Protein AF-A0A348ZXX3-F1 (afdb_monomer_lite)

Structure (mmCIF, N/CA/C/O backbone):
data_AF-A0A348ZXX3-F1
#
_entry.id   AF-A0A348ZXX3-F1
#
loop_
_atom_site.group_PDB
_atom_site.id
_atom_site.type_symbol
_atom_site.label_atom_id
_atom_site.label_alt_id
_atom_site.label_comp_id
_atom_site.label_asym_id
_atom_site.label_entity_id
_atom_site.label_seq_id
_atom_site.pdbx_PDB_ins_code
_atom_site.Cartn_x
_atom_site.Cartn_y
_atom_site.Cartn_z
_atom_site.occupancy
_atom_site.B_iso_or_equiv
_atom_site.auth_seq_id
_atom_site.auth_comp_id
_atom_site.auth_asym_id
_atom_site.auth_atom_id
_atom_site.pdbx_PDB_model_num
ATOM 1 N N . MET A 1 1 ? 4.780 28.304 -23.945 1.00 44.88 1 MET A N 1
ATOM 2 C CA . MET A 1 1 ? 4.727 28.222 -22.464 1.00 44.88 1 MET A CA 1
ATOM 3 C C . MET A 1 1 ? 3.662 27.221 -21.950 1.00 44.88 1 MET A C 1
ATOM 5 O O . MET A 1 1 ? 2.739 27.628 -21.267 1.00 44.88 1 MET A O 1
ATOM 9 N N . GLY A 1 2 ? 3.747 25.909 -22.237 1.00 49.00 2 GLY A N 1
ATOM 10 C CA . GLY A 1 2 ? 2.700 24.938 -21.811 1.00 49.00 2 GLY A CA 1
ATOM 11 C C . GLY A 1 2 ? 3.176 23.659 -21.104 1.00 49.00 2 GLY A C 1
ATOM 12 O O . GLY A 1 2 ? 2.365 22.927 -20.546 1.00 49.00 2 GLY A O 1
ATOM 13 N N . ARG A 1 3 ? 4.484 23.363 -21.110 1.00 46.09 3 ARG A N 1
ATOM 14 C CA . ARG A 1 3 ? 5.023 22.083 -20.603 1.00 46.09 3 ARG A CA 1
ATOM 15 C C . ARG A 1 3 ? 5.391 22.108 -19.113 1.00 46.09 3 ARG A C 1
ATOM 17 O O . ARG A 1 3 ? 5.261 21.090 -18.445 1.00 46.09 3 ARG A O 1
ATOM 24 N N . VAL A 1 4 ? 5.766 23.270 -18.574 1.00 53.00 4 VAL A N 1
ATOM 25 C CA . VAL A 1 4 ? 6.279 23.404 -17.194 1.00 53.00 4 VAL A CA 1
ATOM 26 C C . VAL A 1 4 ? 5.177 23.225 -16.137 1.00 53.00 4 VAL A C 1
ATOM 28 O O . VAL A 1 4 ? 5.379 22.524 -15.152 1.00 53.00 4 VAL A O 1
ATOM 31 N N . ILE A 1 5 ? 3.978 23.775 -16.373 1.00 54.66 5 ILE A N 1
ATOM 32 C CA . ILE A 1 5 ? 2.842 23.705 -15.428 1.00 54.66 5 ILE A CA 1
ATOM 33 C C . ILE A 1 5 ? 2.300 22.270 -15.294 1.00 54.66 5 ILE A C 1
ATOM 35 O O . ILE A 1 5 ? 1.843 21.857 -14.229 1.00 54.66 5 ILE A O 1
ATOM 39 N N . ARG A 1 6 ? 2.354 21.484 -16.377 1.00 56.22 6 ARG A N 1
ATOM 40 C CA . ARG A 1 6 ? 1.934 20.075 -16.363 1.00 56.22 6 ARG A CA 1
ATOM 41 C C . ARG A 1 6 ? 2.920 19.202 -15.585 1.00 56.22 6 ARG A C 1
ATOM 43 O O . ARG A 1 6 ? 2.484 18.360 -14.806 1.00 56.22 6 ARG A O 1
ATOM 50 N N . TYR A 1 7 ? 4.221 19.436 -15.764 1.00 56.22 7 TYR A N 1
ATOM 51 C CA . TYR A 1 7 ? 5.276 18.672 -15.098 1.00 56.22 7 TYR A CA 1
ATOM 52 C C . TYR A 1 7 ? 5.239 18.858 -13.574 1.00 56.22 7 TYR A C 1
ATOM 54 O O . TYR A 1 7 ? 5.254 17.882 -12.832 1.00 56.22 7 TYR A O 1
ATOM 62 N N . SER A 1 8 ? 5.075 20.095 -13.093 1.00 60.94 8 SER A N 1
ATOM 63 C CA . SER A 1 8 ? 5.006 20.381 -11.653 1.00 60.94 8 SER A CA 1
ATOM 64 C C . SER A 1 8 ? 3.773 19.782 -10.963 1.00 60.94 8 SER A C 1
ATOM 66 O O . SER A 1 8 ? 3.865 19.334 -9.820 1.00 60.94 8 SER A O 1
ATOM 68 N N . ARG A 1 9 ? 2.622 19.717 -11.650 1.00 59.69 9 ARG A N 1
ATOM 69 C CA . ARG A 1 9 ? 1.415 19.045 -11.133 1.00 59.69 9 ARG A CA 1
ATOM 70 C C . ARG A 1 9 ? 1.577 17.530 -11.022 1.00 59.69 9 ARG A C 1
ATOM 72 O O . ARG A 1 9 ? 1.103 16.963 -10.043 1.00 59.69 9 ARG A O 1
ATOM 79 N N . LEU A 1 10 ? 2.214 16.887 -12.003 1.00 61.19 10 LEU A N 1
ATOM 80 C CA . LEU A 1 10 ? 2.459 15.441 -11.969 1.00 61.19 10 LEU A CA 1
ATOM 81 C C . LEU A 1 10 ? 3.397 15.076 -10.821 1.00 61.19 10 LEU A C 1
ATOM 83 O O . LEU A 1 10 ? 3.058 14.216 -10.021 1.00 61.19 10 LEU A O 1
ATOM 87 N N . VAL A 1 11 ? 4.492 15.820 -10.669 1.00 61.22 11 VAL A N 1
ATOM 88 C CA . VAL A 1 11 ? 5.448 15.641 -9.572 1.00 61.22 11 VAL A CA 1
ATOM 89 C C . VAL A 1 11 ? 4.767 15.797 -8.205 1.00 61.22 11 VAL A C 1
ATOM 91 O O . VAL A 1 11 ? 4.916 14.939 -7.344 1.00 61.22 11 VAL A O 1
ATOM 94 N N . ARG A 1 12 ? 3.935 16.832 -8.006 1.00 62.50 12 ARG A N 1
ATOM 95 C CA . ARG A 1 12 ? 3.158 16.989 -6.758 1.00 62.50 12 ARG A CA 1
ATOM 96 C C . ARG A 1 12 ? 2.210 15.822 -6.485 1.00 62.50 12 ARG A C 1
ATOM 98 O O . ARG A 1 12 ? 2.056 15.438 -5.332 1.00 62.50 12 ARG A O 1
ATOM 105 N N . LYS A 1 13 ? 1.587 15.272 -7.529 1.00 66.25 13 LYS A N 1
ATOM 106 C CA . LYS A 1 13 ? 0.691 14.119 -7.409 1.00 66.25 13 LYS A CA 1
ATOM 107 C C . LYS A 1 13 ? 1.459 12.834 -7.088 1.00 66.25 13 LYS A C 1
ATOM 109 O O . LYS A 1 13 ? 0.964 12.010 -6.336 1.00 66.25 13 LYS A O 1
ATOM 114 N N . GLU A 1 14 ? 2.666 12.659 -7.618 1.00 67.38 14 GLU A N 1
ATOM 115 C CA . GLU A 1 14 ? 3.531 11.530 -7.251 1.00 67.38 14 GLU A CA 1
ATOM 116 C C . GLU A 1 14 ? 3.946 11.612 -5.778 1.00 67.38 14 GLU A C 1
ATOM 118 O O . GLU A 1 14 ? 3.813 10.629 -5.053 1.00 67.38 14 GLU A O 1
ATOM 123 N N . TYR A 1 15 ? 4.339 12.799 -5.304 1.00 70.88 15 TYR A N 1
ATOM 124 C CA . TYR A 1 15 ? 4.676 13.010 -3.893 1.00 70.88 15 TYR A CA 1
ATOM 125 C C . TYR A 1 15 ? 3.494 12.788 -2.945 1.00 70.88 15 TYR A C 1
ATOM 127 O O . TYR A 1 15 ? 3.686 12.231 -1.869 1.00 70.88 15 TYR A O 1
ATOM 135 N N . SER A 1 16 ? 2.270 13.170 -3.328 1.00 77.62 16 SER A N 1
ATOM 136 C CA . SER A 1 16 ? 1.093 12.924 -2.483 1.00 77.62 16 SER A CA 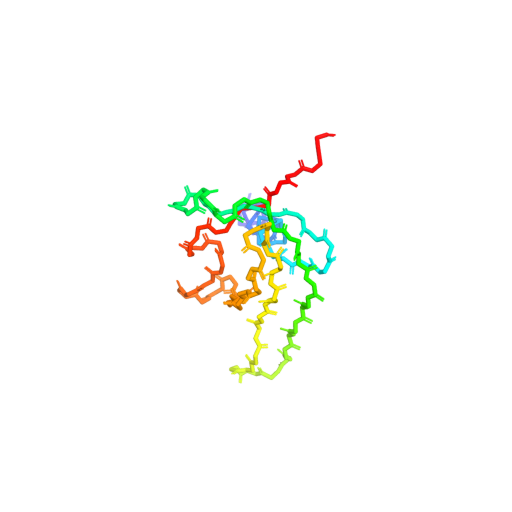1
ATOM 137 C C . SER A 1 16 ? 0.723 11.438 -2.401 1.00 77.62 16 SER A C 1
ATOM 139 O O . SER A 1 16 ? 0.102 11.011 -1.433 1.00 77.62 16 SER A O 1
ATOM 141 N N . LEU A 1 17 ? 1.086 10.644 -3.414 1.00 85.94 17 LEU A N 1
ATOM 142 C CA . LEU A 1 17 ? 0.775 9.213 -3.484 1.00 85.94 17 LEU A CA 1
ATOM 143 C C . LEU A 1 17 ? 1.875 8.320 -2.898 1.00 85.94 17 LEU A C 1
ATOM 145 O O . LEU A 1 17 ? 1.578 7.190 -2.515 1.00 85.94 17 LEU A O 1
ATOM 149 N N . TYR A 1 18 ? 3.111 8.816 -2.811 1.00 92.12 18 TYR A N 1
ATOM 150 C CA . TYR A 1 18 ? 4.219 8.108 -2.176 1.00 92.12 18 TYR A CA 1
ATOM 151 C C . TYR A 1 18 ? 3.979 7.967 -0.673 1.00 92.12 18 TYR A C 1
ATOM 153 O O . TYR A 1 18 ? 3.743 8.965 0.008 1.00 92.12 18 TYR A O 1
ATOM 161 N N . LEU A 1 19 ? 4.033 6.742 -0.154 1.00 95.31 19 LEU A N 1
ATOM 162 C CA . LEU A 1 19 ? 3.788 6.461 1.260 1.00 95.31 19 LEU A CA 1
ATOM 163 C C . LEU A 1 19 ? 5.071 6.595 2.094 1.00 95.31 19 LEU A C 1
ATOM 165 O O . LEU A 1 19 ? 6.136 6.160 1.663 1.00 95.31 19 LEU A O 1
ATOM 169 N N . GLN A 1 20 ? 4.963 7.153 3.295 1.00 95.56 20 GLN A N 1
ATOM 170 C CA . GLN A 1 20 ? 6.041 7.316 4.273 1.00 95.56 20 GLN A CA 1
ATOM 171 C C . GLN A 1 20 ? 5.620 6.740 5.629 1.00 95.56 20 GLN A C 1
ATOM 173 O O . GLN A 1 20 ? 4.432 6.566 5.894 1.00 95.56 20 GLN A O 1
ATOM 178 N N . VAL A 1 21 ? 6.589 6.429 6.497 1.00 97.56 21 VAL A N 1
ATOM 179 C CA . VAL A 1 21 ? 6.306 5.957 7.865 1.00 97.56 21 VAL A CA 1
ATOM 180 C C . VAL A 1 21 ? 5.401 6.953 8.591 1.00 97.56 21 VAL A C 1
ATOM 182 O O . VAL A 1 21 ? 5.665 8.151 8.578 1.00 97.56 21 VAL A O 1
ATOM 185 N N . GLY A 1 22 ? 4.349 6.445 9.231 1.00 96.62 22 GLY A N 1
ATOM 186 C CA . GLY A 1 22 ? 3.335 7.251 9.911 1.00 96.62 22 GLY A CA 1
ATOM 187 C C . GLY A 1 22 ? 2.108 7.571 9.058 1.00 96.62 22 GLY A C 1
ATOM 188 O O . GLY A 1 22 ? 1.058 7.837 9.635 1.00 96.62 22 GLY A O 1
ATOM 189 N N . ASP A 1 23 ? 2.188 7.463 7.726 1.00 96.06 23 ASP A N 1
ATOM 190 C CA . ASP A 1 23 ? 1.013 7.655 6.875 1.00 96.06 23 ASP A CA 1
ATOM 191 C C . ASP A 1 23 ? -0.085 6.653 7.238 1.00 96.06 23 ASP A C 1
ATOM 193 O O . ASP A 1 23 ? 0.141 5.442 7.369 1.00 96.06 23 ASP A O 1
ATOM 197 N N . GLU A 1 24 ? -1.302 7.169 7.345 1.00 96.94 24 GLU A N 1
ATOM 198 C CA . GLU A 1 24 ? -2.489 6.371 7.582 1.00 96.94 24 GLU A CA 1
ATOM 199 C C . GLU A 1 24 ? -3.198 6.087 6.263 1.00 96.94 24 GLU A C 1
ATOM 201 O O . GLU A 1 24 ? -3.349 6.955 5.401 1.00 96.94 24 GLU A O 1
ATOM 206 N N . VAL A 1 25 ? -3.630 4.845 6.080 1.00 97.25 25 VAL A N 1
ATOM 207 C CA . VAL A 1 25 ? -4.172 4.371 4.811 1.00 97.25 25 VAL A CA 1
ATOM 208 C C . VAL A 1 25 ? -5.366 3.446 5.000 1.00 97.25 25 VAL A C 1
ATOM 210 O O . VAL A 1 25 ? -5.628 2.934 6.087 1.00 97.25 25 VAL A O 1
ATOM 213 N N . PHE A 1 26 ? -6.059 3.161 3.905 1.00 97.06 26 PHE A N 1
ATOM 214 C CA . PHE A 1 26 ? -6.994 2.046 3.797 1.00 97.06 26 PHE A CA 1
ATOM 215 C C . PHE A 1 26 ? -6.869 1.381 2.423 1.00 97.06 26 PHE A C 1
ATOM 217 O O . PHE A 1 26 ? -6.297 1.949 1.488 1.00 97.06 26 PHE A O 1
ATOM 224 N N . HIS A 1 27 ? -7.403 0.165 2.298 1.00 97.38 27 HIS A N 1
ATOM 225 C CA . HIS A 1 27 ? -7.488 -0.531 1.017 1.00 97.38 27 HIS A CA 1
ATOM 226 C C . HIS A 1 27 ? -8.913 -0.457 0.458 1.00 97.38 27 HIS A C 1
ATOM 228 O O . HIS A 1 27 ? -9.837 -1.004 1.056 1.00 97.38 27 HIS A O 1
ATOM 234 N N . GLU A 1 28 ? -9.095 0.126 -0.729 1.00 96.31 28 GLU A N 1
ATOM 235 C CA . GLU A 1 28 ? -10.425 0.382 -1.316 1.00 96.31 28 GLU A CA 1
ATOM 236 C C . GLU A 1 28 ? -11.273 -0.885 -1.500 1.00 96.31 28 GLU A C 1
ATOM 238 O O . GLU A 1 28 ? -12.483 -0.869 -1.300 1.00 96.31 28 GLU A O 1
ATOM 243 N N . ARG A 1 29 ? -10.639 -2.003 -1.878 1.00 96.56 29 ARG A N 1
ATOM 244 C CA . ARG A 1 29 ? -11.329 -3.282 -2.147 1.00 96.56 29 ARG A CA 1
ATOM 245 C C . ARG A 1 29 ? -11.370 -4.257 -0.968 1.00 96.56 29 ARG A C 1
ATOM 247 O O . ARG A 1 29 ? -12.136 -5.212 -0.999 1.00 96.56 29 ARG A O 1
ATOM 254 N N . TYR A 1 30 ? -10.559 -4.039 0.067 1.00 96.12 30 TYR A N 1
ATOM 255 C CA . TYR A 1 30 ? -10.422 -4.959 1.202 1.00 96.12 30 TYR A CA 1
ATOM 256 C C . TYR A 1 30 ? -10.748 -4.225 2.498 1.00 96.12 30 TYR A C 1
ATOM 258 O O . TYR A 1 30 ? -9.931 -4.142 3.409 1.00 96.12 30 TYR A O 1
ATOM 266 N N . LEU A 1 31 ? -11.975 -3.707 2.581 1.00 95.25 31 LEU A N 1
ATOM 267 C CA . LEU A 1 31 ? -12.442 -2.888 3.705 1.00 95.25 31 LEU A CA 1
ATOM 268 C C . LEU A 1 31 ? -12.284 -3.587 5.065 1.00 95.25 31 LEU A C 1
ATOM 270 O O . LEU A 1 31 ? -12.019 -2.935 6.068 1.00 95.25 31 LEU A O 1
ATOM 274 N N . ARG A 1 32 ? -12.372 -4.925 5.089 1.00 96.81 32 ARG A N 1
ATOM 275 C CA . ARG A 1 32 ? -12.175 -5.748 6.293 1.00 96.81 32 ARG A CA 1
ATOM 276 C C . ARG A 1 32 ? -10.778 -5.647 6.913 1.00 96.81 32 ARG A C 1
ATOM 278 O O . ARG A 1 32 ? -10.620 -6.041 8.058 1.00 96.81 32 ARG A O 1
ATOM 285 N N . TRP A 1 33 ? -9.776 -5.169 6.171 1.00 97.56 33 TRP A N 1
ATOM 286 C CA . TRP A 1 33 ? -8.444 -4.918 6.732 1.00 97.56 33 TRP A CA 1
ATOM 287 C C . TRP A 1 33 ? -8.456 -3.727 7.698 1.00 97.56 33 TRP A C 1
ATOM 289 O O . TRP A 1 33 ? -7.570 -3.608 8.541 1.00 97.56 33 TRP A O 1
ATOM 299 N N . GLY A 1 34 ? -9.472 -2.866 7.596 1.00 97.12 34 GLY A N 1
ATOM 300 C CA . GLY A 1 34 ? -9.580 -1.643 8.372 1.00 97.12 34 GLY A CA 1
ATOM 301 C C . GLY A 1 34 ? -8.508 -0.624 7.996 1.00 97.12 34 GLY A C 1
ATOM 302 O O . GLY A 1 34 ? -7.916 -0.665 6.911 1.00 97.12 34 GLY A O 1
ATOM 303 N N . LYS A 1 35 ? -8.277 0.314 8.912 1.00 97.75 35 LYS A N 1
ATOM 304 C CA . LYS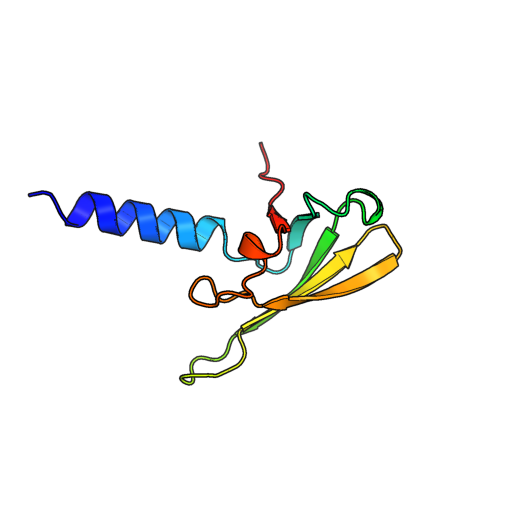 A 1 35 ? -7.223 1.319 8.793 1.00 97.75 35 LYS A CA 1
ATOM 305 C C . LYS A 1 35 ? -5.851 0.653 8.878 1.00 97.75 35 LYS A C 1
ATOM 307 O O . LYS A 1 35 ? -5.667 -0.307 9.625 1.00 97.75 35 LYS A O 1
ATOM 312 N N . GLY A 1 36 ? -4.895 1.166 8.120 1.00 98.06 36 GLY A N 1
ATOM 313 C CA . GLY A 1 36 ? -3.499 0.769 8.185 1.00 98.06 36 GLY A CA 1
ATOM 314 C C . GLY A 1 36 ? -2.600 1.945 8.529 1.00 98.06 36 GLY A C 1
ATOM 315 O O . GLY A 1 36 ? -2.891 3.074 8.144 1.00 98.06 36 GLY A O 1
ATOM 316 N N . THR A 1 37 ? -1.493 1.666 9.206 1.00 98.38 37 THR A N 1
ATOM 317 C CA . THR A 1 37 ? -0.412 2.631 9.439 1.00 98.38 37 THR A CA 1
ATOM 318 C C . THR A 1 37 ? 0.856 2.106 8.787 1.00 98.38 37 THR A C 1
ATOM 320 O O . THR A 1 37 ? 1.204 0.930 8.943 1.00 98.38 37 THR A O 1
ATOM 323 N N . VAL A 1 38 ? 1.548 2.957 8.034 1.00 98.31 38 VAL A N 1
ATOM 324 C CA . VAL A 1 38 ? 2.852 2.616 7.464 1.00 98.31 38 VAL A CA 1
ATOM 325 C C . VAL A 1 38 ? 3.883 2.555 8.589 1.00 98.31 38 VAL A C 1
ATOM 327 O O . VAL A 1 38 ? 4.129 3.545 9.273 1.00 98.31 38 VAL A O 1
ATOM 330 N N . VAL A 1 39 ? 4.491 1.386 8.778 1.00 98.44 39 VAL A N 1
ATOM 331 C CA . VAL A 1 39 ? 5.457 1.115 9.859 1.00 98.44 39 VAL A CA 1
ATOM 332 C C . VAL A 1 39 ? 6.897 0.990 9.362 1.00 98.44 39 VAL A C 1
ATOM 334 O O . VAL A 1 39 ? 7.828 1.060 10.154 1.00 98.44 39 VAL A O 1
ATOM 337 N N . GLU A 1 40 ? 7.097 0.808 8.056 1.00 98.19 40 GLU A N 1
ATOM 338 C CA . GLU A 1 40 ? 8.421 0.773 7.432 1.00 98.19 40 GLU A CA 1
ATOM 339 C C . GLU A 1 40 ? 8.330 1.340 6.017 1.00 98.19 40 GLU A C 1
ATOM 341 O O . GLU A 1 40 ? 7.407 1.000 5.275 1.00 98.19 40 GLU A O 1
ATOM 346 N N . GLU A 1 41 ? 9.318 2.144 5.638 1.00 96.69 41 GLU A N 1
ATOM 347 C CA . GLU A 1 41 ? 9.572 2.587 4.271 1.00 96.69 41 GLU A CA 1
ATOM 348 C C . GLU A 1 41 ? 11.016 2.228 3.918 1.00 96.69 41 GLU A C 1
ATOM 350 O O . GLU A 1 41 ? 11.941 2.518 4.679 1.00 96.69 41 GLU A O 1
ATOM 355 N N . ARG A 1 42 ? 11.219 1.585 2.766 1.00 95.25 42 ARG A N 1
ATOM 356 C CA . ARG A 1 42 ? 12.552 1.335 2.220 1.00 95.25 42 ARG A CA 1
ATOM 357 C C . ARG A 1 42 ? 12.612 1.709 0.755 1.00 95.25 42 ARG A C 1
ATOM 359 O O . ARG A 1 42 ? 11.804 1.237 -0.041 1.00 95.25 42 ARG A O 1
ATOM 366 N N . SER A 1 43 ? 13.638 2.466 0.390 1.00 93.06 43 SER A N 1
ATOM 367 C CA . SER A 1 43 ? 13.967 2.788 -0.994 1.00 93.06 43 SER A CA 1
ATOM 368 C C . SER A 1 43 ? 15.472 2.658 -1.246 1.00 93.06 43 SER A C 1
ATOM 370 O O . SER A 1 43 ? 16.297 2.914 -0.369 1.00 93.06 43 SER A O 1
ATOM 372 N N . SER A 1 44 ? 15.834 2.212 -2.447 1.00 90.44 44 SER A N 1
ATOM 373 C CA . SER A 1 44 ? 17.210 2.147 -2.936 1.00 90.44 44 SER A CA 1
ATOM 374 C C . SER A 1 44 ? 17.399 3.133 -4.083 1.00 90.44 44 SER A C 1
ATOM 376 O O . 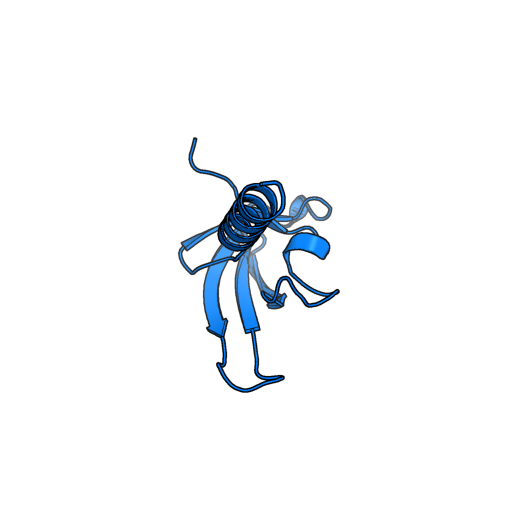SER A 1 44 ? 16.518 3.302 -4.924 1.00 90.44 44 SER A O 1
ATOM 378 N N . GLN A 1 45 ? 18.570 3.768 -4.134 1.00 84.81 45 GLN A N 1
ATOM 379 C CA . GLN A 1 45 ? 18.941 4.685 -5.217 1.00 84.81 45 GLN A CA 1
ATOM 380 C C . GLN A 1 45 ? 19.519 3.960 -6.442 1.00 84.81 45 GLN A C 1
ATOM 382 O O . GLN A 1 45 ? 19.770 4.580 -7.474 1.00 84.81 45 GLN A O 1
ATOM 387 N N . ILE A 1 46 ? 19.740 2.648 -6.342 1.00 86.50 46 ILE A N 1
ATOM 388 C CA . ILE A 1 46 ? 20.273 1.842 -7.439 1.00 86.50 46 ILE A CA 1
ATOM 389 C C . ILE A 1 46 ? 19.141 1.552 -8.439 1.00 86.50 46 ILE A C 1
ATOM 391 O O . ILE A 1 46 ? 18.045 1.178 -8.012 1.00 86.50 46 ILE A O 1
ATOM 395 N N . PRO A 1 47 ? 19.374 1.671 -9.761 1.00 79.44 47 PRO A N 1
ATOM 396 C CA . PRO A 1 47 ? 18.403 1.252 -10.769 1.00 79.44 47 PRO A CA 1
ATOM 397 C C . PRO A 1 47 ? 17.948 -0.199 -10.551 1.00 79.44 47 PRO A C 1
ATOM 399 O O . PRO A 1 47 ? 18.769 -1.107 -10.476 1.00 79.44 47 PRO A O 1
ATOM 402 N N . GLY A 1 48 ? 16.635 -0.412 -10.433 1.00 78.81 48 GLY A N 1
ATOM 403 C CA . GLY A 1 48 ? 16.056 -1.729 -10.129 1.00 78.81 48 GLY A CA 1
ATOM 404 C C . GLY A 1 48 ? 16.140 -2.148 -8.656 1.00 78.81 48 GLY A C 1
ATOM 405 O O . GLY A 1 48 ? 15.785 -3.275 -8.322 1.00 78.81 48 GLY A O 1
ATOM 406 N N . GLY A 1 49 ? 16.602 -1.265 -7.770 1.00 86.31 49 GLY A N 1
ATOM 407 C CA . GLY A 1 49 ? 16.610 -1.493 -6.332 1.00 86.31 49 GLY A CA 1
ATOM 408 C C . GLY A 1 49 ? 15.206 -1.533 -5.714 1.00 86.31 49 GLY A C 1
ATOM 409 O O . GLY A 1 49 ? 14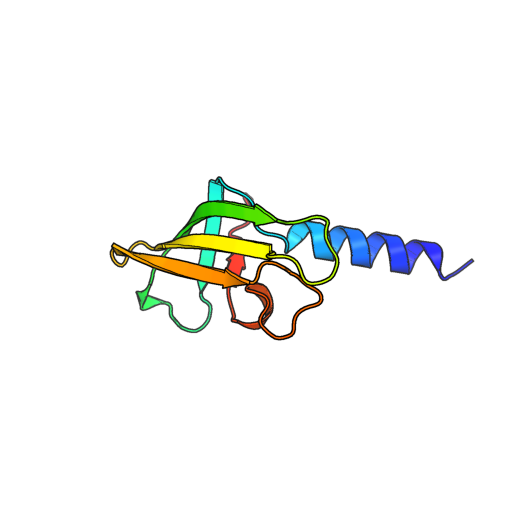.200 -1.221 -6.351 1.00 86.31 49 GLY A O 1
ATOM 410 N N . PHE A 1 50 ? 15.144 -1.924 -4.441 1.00 88.50 50 PHE A N 1
ATOM 411 C CA . PHE A 1 50 ? 13.886 -2.037 -3.707 1.00 88.50 50 PHE A CA 1
ATOM 412 C C . PHE A 1 50 ? 13.219 -0.671 -3.487 1.00 88.50 50 PHE A C 1
ATOM 414 O O . PHE A 1 50 ? 13.886 0.331 -3.240 1.00 88.50 50 PHE A O 1
ATOM 421 N N . CYS A 1 51 ? 11.890 -0.650 -3.533 1.00 94.62 51 CYS A N 1
ATOM 422 C CA . CYS A 1 51 ? 11.063 0.485 -3.138 1.00 94.62 51 CYS A CA 1
ATOM 423 C C . CYS A 1 51 ? 9.742 -0.071 -2.600 1.00 94.62 51 CYS A C 1
ATOM 425 O O . CYS A 1 51 ? 8.891 -0.508 -3.370 1.00 94.62 51 CYS A O 1
ATOM 427 N N . TYR A 1 52 ? 9.599 -0.152 -1.281 1.00 96.38 52 TYR A N 1
ATOM 428 C CA . TYR A 1 52 ? 8.435 -0.773 -0.656 1.00 96.38 52 TYR A CA 1
ATOM 429 C C . TYR A 1 52 ? 8.085 -0.124 0.679 1.00 96.38 52 TYR A C 1
ATOM 431 O O . TYR A 1 52 ? 8.914 0.520 1.324 1.00 96.38 52 TYR A O 1
ATOM 439 N N . VAL A 1 53 ? 6.853 -0.365 1.116 1.00 98.06 53 VAL A N 1
ATOM 440 C CA . VAL A 1 53 ? 6.381 -0.060 2.466 1.00 98.06 53 VAL A CA 1
ATOM 441 C C . VAL A 1 53 ? 5.797 -1.291 3.141 1.00 98.06 53 VAL A C 1
ATOM 443 O O . VAL A 1 53 ? 5.258 -2.184 2.481 1.00 98.06 53 VAL A O 1
ATOM 446 N N . ARG A 1 54 ? 5.875 -1.329 4.472 1.00 98.56 54 ARG A N 1
ATOM 447 C CA . ARG A 1 54 ? 5.103 -2.260 5.304 1.00 98.56 54 ARG A CA 1
ATOM 448 C C . ARG A 1 54 ? 3.996 -1.505 6.005 1.00 98.56 54 ARG A C 1
ATOM 450 O O . ARG A 1 54 ? 4.242 -0.474 6.625 1.00 98.56 54 ARG A O 1
ATOM 457 N N . ILE A 1 55 ? 2.795 -2.056 5.935 1.00 98.56 55 ILE A N 1
ATOM 458 C CA . ILE A 1 55 ? 1.588 -1.447 6.480 1.00 98.56 55 ILE A CA 1
ATOM 459 C C . ILE A 1 55 ? 1.000 -2.407 7.502 1.00 98.56 55 ILE A C 1
ATOM 461 O O . ILE A 1 55 ? 0.703 -3.556 7.168 1.00 98.56 55 ILE A O 1
ATOM 465 N N . SER A 1 56 ? 0.860 -1.938 8.739 1.00 98.62 56 SER A N 1
ATOM 466 C CA . SER A 1 56 ? 0.175 -2.658 9.809 1.00 98.62 56 SER A CA 1
ATOM 467 C C . SER A 1 56 ? -1.304 -2.312 9.764 1.00 98.62 56 SER A C 1
ATOM 469 O O . SER A 1 56 ? -1.663 -1.162 10.004 1.00 98.62 56 SER A O 1
ATOM 471 N N . PHE A 1 57 ? -2.150 -3.28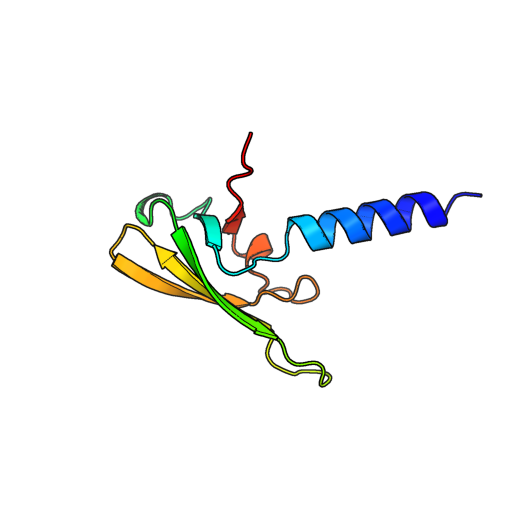7 9.444 1.00 98.50 57 PHE A N 1
ATOM 472 C CA . PHE A 1 57 ? -3.598 -3.110 9.368 1.00 98.50 57 PHE A CA 1
ATOM 473 C C . PHE A 1 57 ? -4.294 -3.476 10.682 1.00 98.50 57 PHE A C 1
ATOM 475 O O . PHE A 1 57 ? -3.800 -4.289 11.462 1.00 98.50 57 PHE A O 1
ATOM 482 N N . GLN A 1 58 ? -5.471 -2.891 10.910 1.00 98.19 58 GLN A N 1
ATOM 483 C CA . GLN A 1 58 ? -6.318 -3.155 12.079 1.00 98.19 58 GLN A CA 1
ATOM 484 C C . GLN A 1 58 ? -6.805 -4.603 12.175 1.00 98.19 58 GLN A C 1
ATOM 486 O O . GLN A 1 58 ? -7.142 -5.058 13.264 1.00 98.19 58 GLN A O 1
ATOM 491 N N . ASP A 1 59 ? -6.796 -5.349 11.071 1.00 97.06 59 ASP A N 1
ATOM 492 C CA . ASP A 1 59 ? -7.038 -6.794 11.086 1.00 97.06 59 ASP A CA 1
ATOM 493 C C . ASP A 1 59 ? -5.882 -7.622 11.681 1.00 97.06 59 ASP A C 1
ATOM 495 O O . ASP A 1 59 ? -5.919 -8.852 11.648 1.00 97.06 59 ASP A O 1
ATOM 499 N N . GLY A 1 60 ? -4.847 -6.961 12.204 1.00 97.31 60 GLY A N 1
ATOM 500 C CA . GLY A 1 60 ? -3.695 -7.573 12.861 1.00 97.31 60 GLY A CA 1
ATOM 501 C C . GLY A 1 60 ? -2.605 -8.045 11.900 1.00 97.31 60 GLY A C 1
ATOM 502 O O . GLY A 1 60 ? -1.568 -8.530 12.348 1.00 97.31 60 GLY A O 1
ATOM 503 N N . SER A 1 61 ? -2.799 -7.909 10.584 1.00 98.06 61 SER A N 1
ATOM 504 C CA . SER A 1 61 ? -1.818 -8.348 9.590 1.00 98.06 61 SER A CA 1
ATOM 505 C C . SER A 1 61 ? -0.910 -7.208 9.131 1.00 98.06 61 SER A C 1
ATOM 507 O O . SER A 1 61 ? -1.367 -6.109 8.812 1.00 98.06 61 SER A O 1
ATOM 509 N N . ILE A 1 62 ? 0.384 -7.505 8.985 1.00 98.38 62 ILE A N 1
ATOM 510 C CA . ILE A 1 62 ? 1.336 -6.626 8.296 1.00 98.38 62 ILE A CA 1
ATOM 511 C C . ILE A 1 62 ? 1.465 -7.077 6.844 1.00 98.38 62 ILE A C 1
ATOM 513 O O . ILE A 1 62 ? 1.721 -8.249 6.569 1.00 98.38 62 ILE A O 1
ATOM 517 N N . ARG A 1 63 ? 1.316 -6.141 5.906 1.00 98.25 63 ARG A N 1
ATOM 518 C CA . ARG A 1 63 ? 1.401 -6.408 4.463 1.00 98.25 63 ARG A CA 1
ATOM 519 C C . ARG A 1 63 ? 2.445 -5.511 3.810 1.00 98.25 63 ARG A C 1
ATOM 521 O O . ARG A 1 63 ? 2.630 -4.370 4.229 1.00 98.25 63 ARG A O 1
ATOM 528 N N . VAL A 1 64 ? 3.128 -6.041 2.798 1.00 97.81 64 VAL A N 1
ATOM 529 C CA . VAL A 1 64 ? 4.167 -5.335 2.035 1.00 97.81 64 VAL A CA 1
ATOM 530 C C . VAL A 1 64 ? 3.577 -4.871 0.710 1.00 97.81 64 VAL A C 1
ATOM 532 O O . VAL A 1 64 ? 2.929 -5.662 0.026 1.00 97.81 64 VAL A O 1
ATOM 535 N N . PHE A 1 65 ? 3.832 -3.621 0.335 1.00 97.25 65 PHE A N 1
ATOM 536 C CA . PHE A 1 65 ? 3.464 -3.093 -0.977 1.00 97.25 65 PHE A CA 1
ATOM 537 C C . PHE A 1 65 ? 4.644 -2.394 -1.631 1.00 97.25 65 PHE A C 1
ATOM 539 O O . PHE A 1 65 ? 5.443 -1.749 -0.957 1.00 97.25 65 PHE A O 1
ATOM 546 N N . ASP A 1 66 ? 4.713 -2.494 -2.952 1.00 95.62 66 ASP A N 1
ATOM 547 C CA . ASP A 1 66 ? 5.620 -1.706 -3.779 1.00 95.62 66 ASP A CA 1
ATOM 548 C C . ASP A 1 66 ? 5.247 -0.219 -3.674 1.00 95.62 66 ASP A C 1
ATOM 550 O O . ASP A 1 66 ? 4.083 0.138 -3.831 1.00 95.62 66 ASP A O 1
ATOM 554 N N . ASN A 1 67 ? 6.209 0.652 -3.386 1.00 95.12 67 ASN A N 1
ATOM 555 C CA . ASN A 1 67 ? 5.982 2.091 -3.219 1.00 95.12 67 ASN A CA 1
ATOM 556 C C . ASN A 1 67 ? 6.493 2.903 -4.425 1.00 95.12 67 ASN A C 1
ATOM 558 O O . ASN A 1 67 ? 6.521 4.131 -4.405 1.00 95.12 67 ASN A O 1
ATOM 562 N N . ASN A 1 68 ? 6.905 2.228 -5.501 1.00 92.19 68 ASN A N 1
ATOM 563 C CA . ASN A 1 68 ? 7.403 2.872 -6.707 1.00 92.19 68 ASN A CA 1
ATOM 564 C C . ASN A 1 68 ? 6.246 3.226 -7.644 1.00 92.19 68 ASN A C 1
ATOM 566 O O . ASN A 1 68 ? 5.705 2.354 -8.316 1.00 92.19 68 ASN A O 1
ATOM 570 N N . PHE A 1 69 ? 5.912 4.511 -7.778 1.00 87.81 69 PHE A N 1
ATOM 571 C CA . PHE A 1 69 ? 4.820 4.969 -8.652 1.00 87.81 69 PHE A CA 1
ATOM 572 C C . PHE A 1 69 ? 4.997 4.610 -10.140 1.00 87.81 69 PHE A C 1
ATOM 574 O O . PHE A 1 69 ? 4.024 4.552 -10.894 1.00 87.81 69 PHE A O 1
ATOM 581 N N . LYS A 1 70 ? 6.235 4.340 -10.574 1.00 87.50 70 LYS A N 1
ATOM 582 C CA . LYS A 1 70 ? 6.541 3.892 -11.942 1.00 87.50 70 LYS A CA 1
ATOM 583 C C . LYS A 1 70 ? 6.291 2.396 -12.144 1.00 87.50 70 LYS A C 1
ATOM 585 O O . LYS A 1 70 ? 6.303 1.931 -13.280 1.00 87.50 70 LYS A O 1
ATOM 590 N N . SER A 1 71 ? 6.095 1.648 -11.062 1.00 88.69 71 SER A N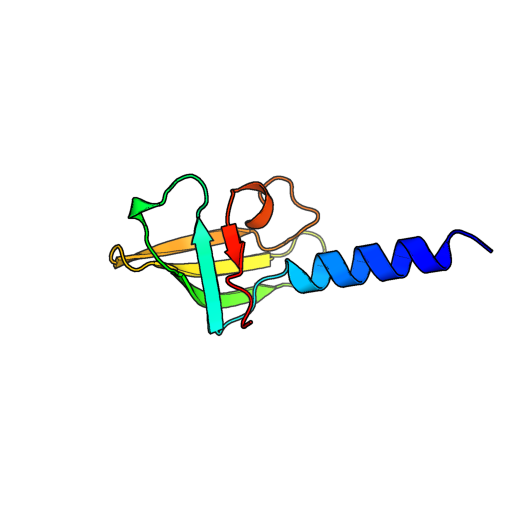 1
ATOM 591 C CA . SER A 1 71 ? 5.801 0.222 -11.089 1.00 88.69 71 SER A CA 1
ATOM 592 C C . SER A 1 71 ? 4.306 -0.029 -11.266 1.00 88.69 71 SER A C 1
ATOM 594 O O . SER A 1 71 ? 3.473 0.620 -10.630 1.00 88.69 71 SER A O 1
ATOM 596 N N . SER A 1 72 ? 3.947 -1.016 -12.089 1.00 89.44 72 SER A N 1
ATOM 597 C CA . SER A 1 72 ? 2.553 -1.444 -12.267 1.00 89.44 72 SER A CA 1
ATOM 598 C C . SER A 1 72 ? 1.956 -2.064 -10.997 1.00 89.44 72 SER A C 1
ATOM 600 O O . SER A 1 72 ? 0.737 -2.062 -10.835 1.00 89.44 72 SER A O 1
ATOM 602 N N . SER A 1 73 ? 2.802 -2.547 -10.081 1.00 89.31 73 SER A N 1
ATOM 603 C CA . SER A 1 73 ? 2.416 -3.104 -8.781 1.00 89.31 73 SER A CA 1
ATOM 604 C C . SER A 1 73 ? 2.412 -2.093 -7.634 1.00 89.31 73 SER A C 1
ATOM 606 O O . SER A 1 73 ? 2.196 -2.500 -6.492 1.00 89.31 73 SER A O 1
ATOM 608 N N . CYS A 1 74 ? 2.625 -0.797 -7.906 1.00 93.69 74 CYS A N 1
ATOM 609 C CA . CYS A 1 74 ? 2.597 0.252 -6.885 1.00 93.69 74 CYS A CA 1
ATOM 610 C C . CYS A 1 74 ? 1.351 0.147 -5.991 1.00 93.69 74 CYS A C 1
ATOM 612 O O . CYS A 1 74 ? 0.237 -0.076 -6.474 1.00 93.69 74 CYS A O 1
ATOM 614 N N . CYS A 1 75 ? 1.523 0.387 -4.693 1.00 95.19 75 CYS A N 1
ATOM 615 C CA . CYS A 1 75 ? 0.495 0.371 -3.660 1.00 95.19 75 CYS A CA 1
ATOM 616 C C . CYS A 1 75 ? -0.747 1.172 -4.068 1.00 95.19 75 CYS A C 1
ATOM 618 O O . CYS A 1 75 ? -1.875 0.725 -3.849 1.00 95.19 75 CYS A O 1
ATOM 620 N N . TYR A 1 76 ? -0.556 2.309 -4.741 1.00 94.44 76 TYR A N 1
ATOM 621 C CA . TYR A 1 76 ? -1.645 3.111 -5.280 1.00 94.44 76 TYR A CA 1
ATOM 622 C C . TYR A 1 76 ? -2.495 2.331 -6.297 1.00 94.44 76 TYR A C 1
ATOM 624 O O . TYR A 1 76 ? -3.717 2.262 -6.161 1.00 94.44 76 TYR A O 1
ATOM 632 N N . TYR A 1 77 ? -1.882 1.680 -7.284 1.00 94.44 77 TYR A N 1
ATOM 633 C CA . TYR A 1 77 ? -2.614 0.874 -8.268 1.00 94.44 77 TYR A CA 1
ATOM 634 C C . TYR A 1 77 ? -3.179 -0.418 -7.662 1.00 94.44 77 TYR A C 1
ATOM 636 O O . TYR A 1 77 ? -4.230 -0.899 -8.092 1.00 94.44 77 TYR A O 1
ATOM 644 N N . ALA A 1 78 ? -2.542 -0.947 -6.613 1.00 94.69 78 ALA A N 1
ATOM 645 C CA . ALA A 1 78 ? -3.064 -2.078 -5.852 1.00 94.69 78 ALA A CA 1
ATOM 646 C C . ALA A 1 78 ? -4.372 -1.732 -5.106 1.00 94.69 78 ALA A C 1
ATOM 648 O O . ALA A 1 78 ? -5.230 -2.602 -4.937 1.00 94.69 78 ALA A O 1
ATOM 649 N N . GLY A 1 79 ? -4.590 -0.456 -4.768 1.00 95.69 79 GLY A N 1
ATOM 650 C CA . GLY A 1 79 ? -5.810 0.041 -4.122 1.00 95.69 79 GLY A CA 1
ATOM 651 C C . GLY A 1 79 ? -5.590 0.635 -2.732 1.00 95.69 79 GLY A C 1
ATOM 652 O O . GLY A 1 79 ? -6.561 0.827 -2.004 1.00 95.69 79 GLY A O 1
ATOM 653 N N . ILE A 1 80 ? -4.341 0.922 -2.354 1.00 96.81 80 ILE A N 1
ATOM 654 C CA . ILE A 1 80 ? -4.020 1.667 -1.135 1.00 96.81 80 ILE A CA 1
ATOM 655 C C . ILE A 1 80 ? -4.292 3.158 -1.360 1.00 96.81 80 ILE A C 1
ATOM 657 O O . ILE A 1 80 ? -3.909 3.735 -2.385 1.00 96.81 80 ILE A O 1
ATOM 661 N N . ARG A 1 81 ? -4.966 3.789 -0.399 1.00 95.00 81 ARG A N 1
ATOM 662 C CA . ARG A 1 81 ? -5.262 5.226 -0.387 1.00 95.00 81 ARG A CA 1
ATOM 663 C C . ARG A 1 81 ? -4.828 5.828 0.936 1.00 95.00 81 ARG A C 1
ATOM 665 O O . ARG A 1 81 ? -5.127 5.248 1.977 1.00 95.00 81 ARG A O 1
ATOM 672 N N . LYS A 1 82 ? -4.157 6.982 0.881 1.00 93.62 82 LYS A N 1
ATOM 673 C CA . LYS A 1 82 ? -3.888 7.794 2.069 1.00 93.62 82 LYS A CA 1
ATOM 674 C C . LYS A 1 82 ? -5.193 8.361 2.615 1.00 93.62 82 LYS A C 1
ATOM 676 O O . LYS A 1 82 ? -6.056 8.792 1.851 1.00 93.62 82 LYS A O 1
ATOM 681 N N . LEU A 1 83 ? -5.312 8.354 3.932 1.00 90.44 83 LEU A N 1
ATOM 682 C CA . LEU A 1 83 ? -6.266 9.168 4.662 1.00 90.44 83 LEU A CA 1
ATOM 683 C C . LEU A 1 83 ? -5.598 10.539 4.808 1.00 90.44 83 LEU A C 1
ATOM 685 O O . LEU A 1 83 ? -4.685 10.684 5.611 1.00 90.44 83 LEU A O 1
ATOM 689 N N . GLU A 1 84 ? -5.956 11.509 3.964 1.00 77.31 84 GLU A N 1
ATOM 690 C CA . GLU A 1 84 ? -5.449 12.877 4.138 1.00 77.31 84 GLU A CA 1
ATOM 691 C C . GLU A 1 84 ? -5.943 13.427 5.487 1.00 77.31 84 GLU A C 1
ATOM 693 O O . GLU A 1 84 ? -7.133 13.316 5.803 1.00 77.31 84 GLU A O 1
ATOM 698 N N . GLU A 1 85 ? -5.040 14.013 6.281 1.00 52.78 85 GLU A N 1
ATOM 699 C CA . GLU A 1 85 ? -5.440 14.908 7.369 1.00 52.78 85 GLU A CA 1
ATOM 700 C C . GLU A 1 85 ? -6.192 16.083 6.742 1.00 52.78 85 GLU A C 1
ATOM 702 O O . GLU A 1 85 ? -5.673 16.791 5.877 1.00 52.78 85 GLU A O 1
ATOM 707 N N . ARG A 1 86 ? -7.457 16.216 7.129 1.00 40.69 86 ARG A N 1
ATOM 708 C CA . ARG A 1 86 ? -8.347 17.286 6.692 1.00 40.69 86 ARG A CA 1
ATOM 709 C C . ARG A 1 86 ? -7.972 18.615 7.335 1.00 40.69 86 ARG A C 1
ATOM 711 O O . ARG A 1 86 ? -7.662 18.603 8.545 1.00 40.69 86 ARG A O 1
#

pLDDT: mean 86.58, std 15.99, range [40.69, 98.62]

Secondary structure (DSSP, 8-state):
--SHHHHHHHHHHHHHHS--TT-EEEETT-GGG--EEEEEEEE-SSTT--EEEEEEETTS-EEEEE--TTSTTBHHHHTEEE----

Sequence (86 aa):
MGRVIRYSRLVRKEYSLYLQVGDEVFHERYLRWGKGTVVEERSSQIPGGFCYVRISFQDGSIRVFDNNFKSSSCCYYAGIRKLEER

Radius of gyration: 14.08 Å; chains: 1; bounding box: 33×37×35 Å

Foldseek 3Di:
DPDPVVVVVVVVVLVQQQDDAQWKKDFPVCCVQPIWGWHDFDDDPDVVDAGWTWIQTPVRDIDIFHRDPVDCRHPVNNRIDTPDDD